Protein AF-A0A5N7MGT4-F1 (afdb_monomer)

pLDDT: mean 90.78, std 6.93, range [48.09, 97.31]

Structure (mmCIF, N/CA/C/O backbone):
data_AF-A0A5N7MGT4-F1
#
_entry.id   AF-A0A5N7MGT4-F1
#
loop_
_atom_site.group_PDB
_atom_site.id
_atom_site.type_symbol
_atom_site.label_atom_id
_atom_site.label_alt_id
_atom_site.label_comp_id
_atom_site.label_asym_id
_atom_site.label_entity_id
_atom_site.label_seq_id
_atom_site.pdbx_PDB_ins_code
_atom_site.Cartn_x
_atom_site.Cartn_y
_atom_site.Cartn_z
_atom_site.occupancy
_atom_site.B_iso_or_equiv
_atom_site.auth_seq_id
_atom_site.auth_comp_id
_atom_site.auth_asym_id
_atom_site.auth_atom_id
_atom_site.pdbx_PDB_model_num
ATOM 1 N N . MET A 1 1 ? 6.088 -19.601 -0.865 1.00 48.09 1 MET A N 1
ATOM 2 C CA . MET A 1 1 ? 6.055 -18.172 -1.233 1.00 48.09 1 MET A CA 1
ATOM 3 C C . MET A 1 1 ? 6.292 -17.406 0.055 1.00 48.09 1 MET A C 1
ATOM 5 O O . MET A 1 1 ? 5.637 -17.744 1.035 1.00 48.09 1 MET A O 1
ATOM 9 N N . GLN A 1 2 ? 7.288 -16.520 0.114 1.00 60.03 2 GLN A N 1
ATOM 10 C CA . GLN A 1 2 ? 7.409 -15.635 1.276 1.00 60.03 2 GLN A CA 1
ATOM 11 C C . GLN A 1 2 ? 6.184 -14.706 1.284 1.00 60.03 2 GLN A C 1
ATOM 13 O O . GLN A 1 2 ? 5.769 -14.292 0.199 1.00 60.03 2 GLN A O 1
ATOM 18 N N . PRO A 1 3 ? 5.557 -14.458 2.445 1.00 73.69 3 PRO A N 1
ATOM 19 C CA . PRO A 1 3 ? 4.477 -13.483 2.533 1.00 73.69 3 PRO A CA 1
ATOM 20 C C . PRO A 1 3 ? 4.993 -12.093 2.140 1.00 73.69 3 PRO A C 1
ATOM 22 O O . PRO A 1 3 ? 6.183 -11.819 2.301 1.00 73.69 3 PRO A O 1
ATOM 25 N N . GLY A 1 4 ? 4.103 -11.240 1.627 1.00 81.75 4 GLY A N 1
ATOM 26 C CA . GLY A 1 4 ? 4.442 -9.854 1.301 1.00 81.75 4 GLY A CA 1
ATOM 27 C C . GLY A 1 4 ? 5.047 -9.100 2.485 1.00 81.75 4 GLY A C 1
ATOM 28 O O . GLY A 1 4 ? 4.758 -9.405 3.645 1.00 81.75 4 GLY A O 1
ATOM 29 N N . ASP A 1 5 ? 5.894 -8.119 2.188 1.00 91.88 5 ASP A N 1
ATOM 30 C CA . ASP A 1 5 ? 6.598 -7.352 3.213 1.00 91.88 5 ASP A CA 1
ATOM 31 C C . ASP A 1 5 ? 5.666 -6.335 3.891 1.00 91.88 5 ASP A C 1
A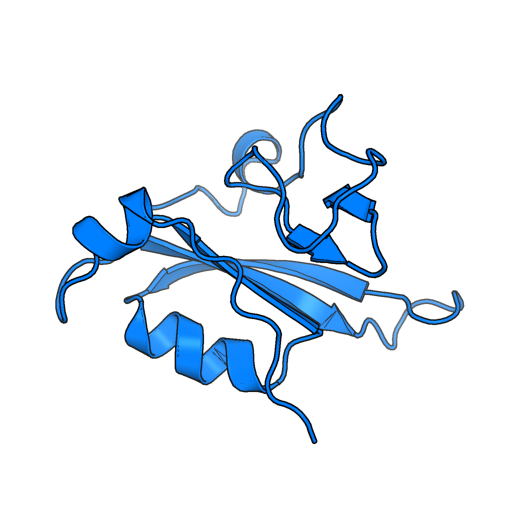TOM 33 O O . ASP A 1 5 ? 5.097 -5.464 3.228 1.00 91.88 5 ASP A O 1
ATOM 37 N N . ASN A 1 6 ? 5.486 -6.455 5.208 1.00 94.12 6 ASN A N 1
ATOM 38 C CA . ASN A 1 6 ? 4.634 -5.560 5.986 1.00 94.12 6 ASN A CA 1
ATOM 39 C C . ASN A 1 6 ? 5.427 -4.345 6.463 1.00 94.12 6 ASN A C 1
ATOM 41 O O . ASN A 1 6 ? 6.238 -4.441 7.379 1.00 94.12 6 ASN A O 1
ATOM 45 N N . GLN A 1 7 ? 5.114 -3.188 5.900 1.00 94.88 7 GLN A N 1
ATOM 46 C CA . GLN A 1 7 ? 5.819 -1.931 6.132 1.00 94.88 7 GLN A CA 1
ATOM 47 C C . GLN A 1 7 ? 4.985 -0.937 6.950 1.00 94.88 7 GLN A C 1
ATOM 49 O O . GLN A 1 7 ? 5.245 0.267 6.925 1.00 94.88 7 GLN A O 1
ATOM 54 N N . THR A 1 8 ? 3.953 -1.429 7.642 1.00 92.94 8 THR A N 1
ATOM 55 C CA . THR A 1 8 ? 3.130 -0.647 8.579 1.00 92.94 8 THR A CA 1
ATOM 56 C C . THR A 1 8 ? 4.012 -0.019 9.654 1.00 92.94 8 THR A C 1
ATOM 58 O O . THR A 1 8 ? 4.727 -0.729 10.354 1.00 92.94 8 THR A O 1
ATOM 61 N N . GLY A 1 9 ? 3.976 1.311 9.764 1.00 90.00 9 GLY A N 1
ATOM 62 C CA . GLY A 1 9 ? 4.771 2.046 10.747 1.00 90.00 9 GLY A CA 1
ATOM 63 C C . GLY A 1 9 ? 4.286 1.816 12.179 1.00 90.00 9 GLY A C 1
ATOM 64 O O . GLY A 1 9 ? 3.098 1.585 12.410 1.00 90.00 9 GLY A O 1
ATOM 65 N N . ASP A 1 10 ? 5.195 1.932 13.147 1.00 88.50 10 ASP A N 1
ATOM 66 C CA . ASP A 1 10 ? 4.907 1.667 14.563 1.00 88.50 10 ASP A CA 1
ATOM 67 C C . ASP A 1 10 ? 3.764 2.522 15.123 1.00 88.50 10 ASP A C 1
ATOM 69 O O . ASP A 1 10 ? 2.990 2.051 15.954 1.00 88.50 10 ASP A O 1
ATOM 73 N N . ASP A 1 11 ? 3.624 3.766 14.665 1.00 87.06 11 ASP A N 1
ATOM 74 C CA . ASP A 1 11 ? 2.540 4.645 15.110 1.00 87.06 11 ASP A CA 1
ATOM 75 C C . ASP A 1 11 ? 1.171 4.147 14.632 1.00 87.06 11 ASP A C 1
ATOM 77 O O . ASP A 1 11 ? 0.243 4.053 15.432 1.00 87.06 11 ASP A O 1
ATOM 81 N N . ALA A 1 12 ? 1.071 3.679 13.384 1.00 86.38 12 ALA A N 1
ATOM 82 C CA . ALA A 1 12 ? -0.142 3.033 12.892 1.00 86.38 12 ALA A CA 1
ATOM 83 C C . ALA A 1 12 ? -0.431 1.725 13.654 1.00 86.38 12 ALA A C 1
ATOM 85 O O . ALA A 1 12 ? -1.585 1.423 13.953 1.00 86.38 12 ALA A O 1
ATOM 86 N N . LEU A 1 13 ? 0.599 0.964 14.044 1.00 89.06 13 LEU A N 1
ATOM 87 C CA . LEU A 1 13 ? 0.416 -0.248 14.853 1.00 89.06 13 LEU A CA 1
ATOM 88 C C . LEU A 1 13 ? -0.139 0.042 16.253 1.00 89.06 13 LEU A C 1
ATOM 90 O O . LEU A 1 13 ? -0.898 -0.775 16.771 1.00 89.06 13 LEU A O 1
ATOM 94 N N . LYS A 1 14 ? 0.188 1.190 16.860 1.00 90.56 14 LYS A N 1
ATOM 95 C CA . LYS A 1 14 ? -0.383 1.598 18.160 1.00 90.56 14 LYS A CA 1
ATOM 96 C C . LYS A 1 14 ? -1.885 1.868 18.072 1.00 90.56 14 LYS A C 1
ATOM 98 O O . LYS A 1 14 ? -2.597 1.675 19.053 1.00 90.56 14 LYS A O 1
ATOM 103 N N . GLU A 1 15 ? -2.361 2.295 16.907 1.00 83.00 15 GLU A N 1
ATOM 104 C CA . GLU A 1 15 ? -3.776 2.580 16.639 1.00 83.00 15 GLU A CA 1
ATOM 105 C C . GLU A 1 15 ? -4.551 1.350 16.137 1.00 83.00 15 GLU A C 1
ATOM 107 O O . GLU A 1 15 ? -5.788 1.345 16.089 1.00 83.00 15 GLU A O 1
ATOM 112 N N . ALA A 1 16 ? -3.836 0.281 15.777 1.00 87.12 16 ALA A N 1
ATOM 113 C CA . ALA A 1 16 ? -4.424 -0.941 15.261 1.00 87.12 16 ALA A CA 1
ATOM 114 C C . ALA A 1 16 ? -5.200 -1.686 16.361 1.00 87.12 16 ALA A C 1
ATOM 116 O O . ALA A 1 16 ? -4.635 -2.349 17.229 1.00 87.12 16 ALA A O 1
ATOM 117 N N . SER A 1 17 ? -6.528 -1.636 16.276 1.00 89.31 17 SER A N 1
ATOM 118 C CA . SER A 1 17 ? -7.431 -2.505 17.032 1.00 89.31 17 SER A CA 1
ATOM 119 C C . SER A 1 17 ? -8.206 -3.426 16.087 1.00 89.31 17 SER A C 1
ATOM 121 O O . SER A 1 17 ? -8.181 -3.251 14.867 1.00 89.31 17 SER A O 1
ATOM 123 N N . SER A 1 18 ? -8.927 -4.410 16.632 1.00 86.25 18 SER A N 1
ATOM 124 C CA . SER A 1 18 ? -9.789 -5.292 15.829 1.00 86.25 18 SER A CA 1
ATOM 125 C C . SER A 1 18 ? -10.936 -4.553 15.132 1.00 86.25 18 SER A C 1
ATOM 127 O O . SER A 1 18 ? -11.525 -5.102 14.204 1.00 86.25 18 SER A O 1
ATOM 129 N N . THR A 1 19 ? -11.245 -3.325 15.557 1.00 90.75 19 THR A N 1
ATOM 130 C CA . THR A 1 19 ? -12.331 -2.504 15.011 1.00 90.75 19 THR A CA 1
ATOM 131 C C . THR A 1 19 ? -11.846 -1.228 14.328 1.00 90.75 19 THR A C 1
ATOM 133 O O . THR A 1 19 ? -12.641 -0.594 13.639 1.00 90.75 19 THR A O 1
ATOM 136 N N . THR A 1 20 ? -10.577 -0.834 14.491 1.00 94.69 20 THR A N 1
ATOM 137 C CA . THR A 1 20 ? -10.034 0.357 13.819 1.00 94.69 20 THR A CA 1
ATOM 138 C C . THR A 1 20 ? -9.983 0.095 12.320 1.00 94.69 20 THR A C 1
ATOM 140 O O . THR A 1 20 ? -9.308 -0.832 11.864 1.00 94.69 20 THR A O 1
ATOM 143 N N . ARG A 1 21 ? -10.702 0.915 11.554 1.00 96.12 21 ARG A N 1
ATOM 144 C CA . ARG A 1 21 ? -10.685 0.889 10.091 1.00 96.12 21 ARG A CA 1
ATOM 145 C C . ARG A 1 21 ? -9.754 1.983 9.594 1.00 96.12 21 ARG A C 1
ATOM 147 O O . ARG A 1 21 ? -9.692 3.069 10.158 1.00 96.12 21 ARG A O 1
ATOM 154 N N . GLY A 1 22 ? -9.011 1.656 8.556 1.00 96.06 22 GLY A N 1
ATOM 155 C CA . GLY A 1 22 ? -8.047 2.530 7.916 1.00 96.06 22 GLY A CA 1
ATOM 156 C C . GLY A 1 22 ? -7.903 2.123 6.461 1.00 96.06 22 GLY A C 1
ATOM 157 O O . GLY A 1 22 ? -8.825 1.544 5.883 1.00 96.06 22 GLY A O 1
ATOM 158 N N . THR A 1 23 ? -6.741 2.382 5.882 1.00 96.75 23 THR A N 1
ATOM 159 C CA . THR A 1 23 ? -6.485 2.100 4.469 1.00 96.75 23 THR A CA 1
ATOM 160 C C . THR A 1 23 ? -5.322 1.141 4.319 1.00 96.75 23 THR A C 1
ATOM 162 O O . THR A 1 23 ? -4.277 1.316 4.941 1.00 96.75 23 THR A O 1
ATOM 165 N N . GLY A 1 24 ? -5.499 0.121 3.484 1.00 96.50 24 GLY A N 1
ATOM 166 C CA . GLY A 1 24 ? -4.407 -0.733 3.036 1.00 96.50 24 GLY A CA 1
ATOM 167 C C . GLY A 1 24 ? -3.805 -0.211 1.742 1.00 96.50 24 GLY A C 1
ATOM 168 O O . GLY A 1 24 ? -4.525 0.098 0.796 1.00 96.50 24 GLY A O 1
ATOM 169 N N . ILE A 1 25 ? -2.484 -0.163 1.693 1.00 96.25 25 ILE A N 1
ATOM 170 C CA . ILE A 1 25 ? -1.701 0.229 0.530 1.00 96.25 25 ILE A CA 1
ATOM 171 C C . ILE A 1 25 ? -0.869 -0.980 0.136 1.00 96.25 25 ILE A C 1
ATOM 173 O O . ILE A 1 25 ? -0.131 -1.517 0.959 1.00 96.25 25 ILE A O 1
ATOM 177 N N . PHE A 1 26 ? -1.000 -1.422 -1.107 1.00 96.00 26 PHE A N 1
ATOM 178 C CA . PHE A 1 26 ? -0.425 -2.675 -1.583 1.00 96.00 26 PHE A CA 1
ATOM 179 C C . PHE A 1 26 ? 0.378 -2.441 -2.854 1.00 96.00 26 PHE A C 1
ATOM 181 O O . PHE A 1 26 ? -0.088 -1.762 -3.763 1.00 96.00 26 PHE A O 1
ATOM 188 N N . SER A 1 27 ? 1.551 -3.057 -2.946 1.00 95.75 27 SER A N 1
ATOM 189 C CA . SER A 1 27 ? 2.276 -3.225 -4.200 1.00 95.75 27 SER A CA 1
ATOM 190 C C . SER A 1 27 ? 2.029 -4.641 -4.704 1.00 95.75 27 SER A C 1
ATOM 192 O O . SER A 1 27 ? 2.423 -5.611 -4.053 1.00 95.75 27 SER A O 1
ATOM 194 N N . VAL A 1 28 ? 1.343 -4.774 -5.837 1.00 95.38 28 VAL A N 1
ATOM 195 C CA . VAL A 1 28 ? 1.034 -6.073 -6.453 1.00 95.38 28 VAL A CA 1
ATOM 196 C C . VAL A 1 28 ? 1.771 -6.211 -7.781 1.00 95.38 28 VAL A C 1
ATOM 198 O O . VAL A 1 28 ? 1.915 -5.207 -8.480 1.00 95.38 28 VAL A O 1
ATOM 201 N N . PRO A 1 29 ? 2.209 -7.422 -8.170 1.00 94.44 29 PRO A N 1
ATOM 202 C CA . PRO A 1 29 ? 2.773 -7.642 -9.496 1.00 94.44 29 PRO A CA 1
ATOM 203 C C . PRO A 1 29 ? 1.807 -7.179 -10.591 1.00 94.44 29 PRO A C 1
ATOM 205 O O . PRO A 1 29 ? 0.601 -7.431 -10.506 1.00 94.44 29 PRO A O 1
ATOM 208 N N . ASP A 1 30 ? 2.336 -6.520 -11.618 1.00 95.19 30 ASP A N 1
ATOM 209 C CA . ASP A 1 30 ? 1.557 -6.076 -12.768 1.00 95.19 30 ASP A CA 1
ATOM 210 C C . ASP A 1 30 ? 1.884 -6.926 -14.004 1.00 95.19 30 ASP A C 1
ATOM 212 O O . ASP A 1 30 ? 2.872 -6.665 -14.689 1.00 95.19 30 ASP A O 1
ATOM 216 N N . PRO A 1 31 ? 1.055 -7.938 -14.324 1.00 93.81 31 PRO A N 1
ATOM 217 C CA . PRO A 1 31 ? 1.284 -8.792 -15.484 1.00 93.81 31 PRO A CA 1
ATOM 218 C C . PRO A 1 31 ? 0.956 -8.101 -16.815 1.00 93.81 31 PRO A C 1
ATOM 220 O O . PRO A 1 31 ? 1.136 -8.710 -17.867 1.00 93.81 31 PRO A O 1
ATOM 223 N N . THR A 1 32 ? 0.406 -6.881 -16.790 1.00 95.75 32 THR A N 1
ATOM 224 C CA . THR A 1 32 ? 0.030 -6.146 -18.006 1.00 95.75 32 THR A CA 1
ATOM 225 C C . THR A 1 32 ? 1.171 -5.297 -18.558 1.00 95.75 32 THR A C 1
ATOM 227 O O . THR A 1 32 ? 1.155 -4.953 -19.741 1.00 95.75 32 THR A O 1
ATOM 230 N N . SER A 1 33 ? 2.176 -4.998 -17.732 1.00 94.25 33 SER A N 1
ATOM 231 C CA . SER A 1 33 ? 3.381 -4.292 -18.156 1.00 94.25 33 SER A CA 1
ATOM 232 C C . SER A 1 33 ? 4.396 -5.245 -18.797 1.00 94.25 33 SER A C 1
ATOM 234 O O . SER A 1 33 ? 4.467 -6.430 -18.471 1.00 94.25 33 SER A O 1
ATOM 236 N N . GLN A 1 34 ? 5.195 -4.710 -19.721 1.00 92.69 34 GLN A N 1
ATOM 237 C CA . GLN A 1 34 ? 6.329 -5.413 -20.330 1.00 92.69 34 GLN A CA 1
ATOM 238 C C . GLN A 1 34 ? 7.622 -5.262 -19.515 1.00 92.69 34 GLN A C 1
ATOM 240 O O . GLN A 1 34 ? 8.611 -5.936 -19.808 1.00 92.69 34 GLN A O 1
ATOM 245 N N . ASP A 1 35 ? 7.619 -4.397 -18.498 1.00 91.38 35 ASP A N 1
ATOM 246 C CA . ASP A 1 35 ? 8.789 -4.142 -17.671 1.00 91.38 35 ASP A CA 1
ATOM 247 C C . ASP A 1 35 ? 9.051 -5.307 -16.711 1.00 91.38 35 ASP A C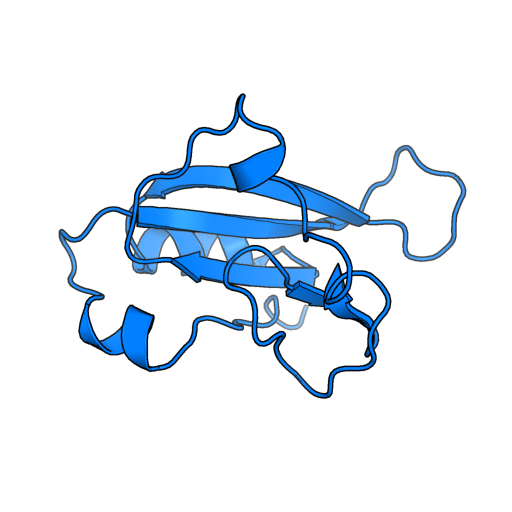 1
ATOM 249 O O . ASP A 1 35 ? 8.150 -5.873 -16.082 1.00 91.38 35 ASP A O 1
ATOM 253 N N . TYR A 1 36 ? 10.324 -5.666 -16.565 1.00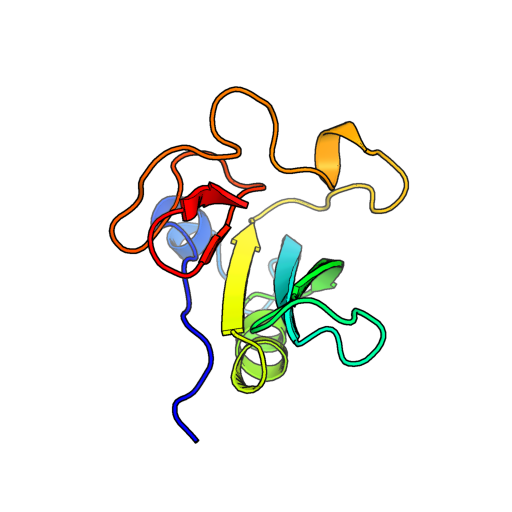 84.69 36 TYR A N 1
ATOM 254 C CA . TYR A 1 36 ? 10.729 -6.687 -15.610 1.00 84.69 36 TYR A CA 1
ATOM 255 C C . TYR A 1 36 ? 10.431 -6.228 -14.175 1.00 84.69 36 TYR A C 1
ATOM 257 O O . TYR A 1 36 ? 10.784 -5.118 -13.788 1.00 84.69 36 TYR A O 1
ATOM 265 N N . MET A 1 37 ? 9.804 -7.104 -13.379 1.00 84.56 37 MET A N 1
ATOM 266 C CA . MET A 1 37 ? 9.351 -6.809 -12.008 1.00 84.56 37 MET A CA 1
ATOM 267 C C . MET A 1 37 ? 8.375 -5.626 -11.906 1.00 84.56 37 MET A C 1
ATOM 269 O O . MET A 1 37 ? 8.308 -4.971 -10.864 1.00 84.56 37 MET A O 1
ATOM 273 N N . ALA A 1 38 ? 7.593 -5.377 -12.960 1.00 91.62 38 ALA A N 1
ATOM 274 C CA . ALA A 1 38 ? 6.526 -4.395 -12.907 1.00 91.62 38 ALA A CA 1
ATOM 275 C C . ALA A 1 38 ? 5.552 -4.682 -11.760 1.00 91.62 38 ALA A C 1
ATOM 277 O O . ALA A 1 38 ? 5.158 -5.823 -11.490 1.00 91.62 38 ALA A O 1
ATOM 278 N N . HIS A 1 39 ? 5.146 -3.612 -11.097 1.00 93.69 39 HIS A N 1
ATOM 279 C CA . HIS A 1 39 ? 4.173 -3.649 -10.028 1.00 93.69 39 HIS A CA 1
ATOM 280 C C . HIS A 1 39 ? 3.270 -2.429 -10.126 1.00 93.69 39 HIS A C 1
ATOM 282 O O . HIS A 1 39 ? 3.644 -1.394 -10.676 1.00 93.69 39 HIS A O 1
ATOM 288 N N . LYS A 1 40 ? 2.085 -2.542 -9.541 1.00 93.00 40 LYS A N 1
ATOM 289 C CA . LYS A 1 40 ? 1.150 -1.432 -9.406 1.00 93.00 40 LYS A CA 1
ATOM 290 C C . LYS A 1 40 ? 0.760 -1.250 -7.955 1.00 93.00 40 LYS A C 1
ATOM 292 O O . LYS A 1 40 ? 0.670 -2.216 -7.190 1.00 93.00 40 LYS A O 1
ATOM 297 N N . LYS A 1 41 ? 0.517 0.002 -7.594 1.00 92.56 41 LYS A N 1
ATOM 298 C CA . LYS A 1 41 ? -0.002 0.366 -6.285 1.00 92.56 41 LYS A CA 1
ATOM 299 C C . LYS A 1 41 ? -1.520 0.210 -6.283 1.00 92.56 41 LYS A C 1
ATOM 301 O O . LYS A 1 41 ? -2.195 0.626 -7.220 1.00 92.56 41 LYS A O 1
ATOM 306 N N . VAL A 1 42 ? -2.050 -0.408 -5.238 1.00 94.50 42 VAL A N 1
ATOM 307 C CA . VAL A 1 42 ? -3.485 -0.577 -5.008 1.00 94.50 42 VAL A CA 1
ATOM 308 C C . VAL A 1 42 ? -3.801 -0.026 -3.629 1.00 94.50 42 VAL A C 1
ATOM 310 O O . VAL A 1 42 ? -3.189 -0.433 -2.642 1.00 94.50 42 VAL A O 1
ATOM 313 N N . VAL A 1 43 ? -4.755 0.897 -3.566 1.00 95.12 43 VAL A N 1
ATOM 314 C CA . VAL A 1 43 ? -5.237 1.502 -2.324 1.00 95.12 43 VAL A CA 1
ATOM 315 C C . VAL A 1 43 ? -6.622 0.943 -2.033 1.00 95.12 43 VAL A C 1
ATOM 317 O O . VAL A 1 43 ? -7.497 0.945 -2.895 1.00 95.12 43 VAL A O 1
ATOM 320 N N . VAL A 1 44 ? -6.807 0.400 -0.834 1.00 95.94 44 VAL A N 1
ATOM 321 C CA . VAL A 1 44 ? -8.068 -0.200 -0.397 1.00 95.94 44 VAL A CA 1
ATOM 322 C C . VAL A 1 44 ? -8.501 0.491 0.891 1.00 95.94 44 VAL A C 1
ATOM 324 O O . VAL A 1 44 ? -7.957 0.167 1.955 1.00 95.94 44 VAL A O 1
ATOM 327 N N . PRO A 1 45 ? -9.444 1.442 0.814 1.00 96.56 45 PRO A N 1
ATOM 328 C CA . PRO A 1 45 ? -9.955 2.117 1.993 1.00 96.56 45 PRO A CA 1
ATOM 329 C C . PRO A 1 45 ? -10.843 1.189 2.819 1.00 96.56 45 PRO A C 1
ATOM 331 O O . PRO A 1 45 ? -11.266 0.122 2.368 1.00 96.56 45 PRO A O 1
ATOM 334 N N . ASP A 1 46 ? -11.149 1.648 4.029 1.00 96.88 46 ASP A N 1
ATOM 335 C CA . ASP A 1 46 ? -12.138 1.047 4.915 1.00 96.88 46 ASP A CA 1
ATOM 336 C C . ASP A 1 46 ? -11.856 -0.438 5.220 1.00 96.88 46 ASP A C 1
ATOM 338 O O . ASP A 1 46 ? -12.704 -1.312 5.063 1.00 96.88 46 ASP A O 1
ATOM 342 N N . ILE A 1 47 ? -10.632 -0.751 5.656 1.00 97.06 47 ILE A N 1
ATOM 343 C CA . ILE A 1 47 ? -10.256 -2.092 6.129 1.00 97.06 47 ILE A CA 1
ATOM 344 C C . ILE A 1 47 ? -9.520 -2.034 7.466 1.00 97.06 47 ILE A C 1
ATOM 346 O O . ILE A 1 47 ? -8.807 -1.080 7.780 1.00 97.06 47 ILE A O 1
ATOM 350 N N . THR A 1 48 ? -9.656 -3.091 8.255 1.00 97.31 48 THR A N 1
ATOM 351 C CA . THR A 1 48 ? -8.871 -3.297 9.475 1.00 97.31 48 THR A CA 1
ATOM 352 C C . THR A 1 48 ? -7.434 -3.705 9.155 1.00 97.31 48 THR A C 1
ATOM 354 O O . THR A 1 48 ? -7.133 -4.239 8.082 1.00 97.31 48 THR A O 1
ATOM 357 N N . TYR A 1 49 ? -6.536 -3.542 10.128 1.00 96.50 49 TYR A N 1
ATOM 358 C CA . TYR A 1 49 ? -5.152 -4.004 10.001 1.00 96.50 49 TYR A CA 1
ATOM 359 C C . TYR A 1 49 ? -5.054 -5.520 9.733 1.00 96.50 49 TYR A C 1
ATOM 361 O O . TYR A 1 49 ? -4.260 -5.963 8.906 1.00 96.50 49 TYR A O 1
ATOM 369 N N . GLN A 1 50 ? -5.912 -6.332 10.361 1.00 96.00 50 GLN A N 1
ATOM 370 C CA . GLN A 1 50 ? -5.936 -7.785 10.141 1.00 96.00 50 GLN A CA 1
ATOM 371 C C . GLN A 1 50 ? -6.387 -8.155 8.723 1.00 96.00 50 GLN A C 1
ATOM 373 O O . GLN A 1 50 ? -5.845 -9.080 8.116 1.00 96.00 50 GLN A O 1
ATOM 378 N N . GLU A 1 51 ? -7.358 -7.429 8.167 1.00 96.88 51 GLU A N 1
ATOM 379 C CA . GLU A 1 51 ? -7.738 -7.580 6.761 1.00 96.88 51 GLU A CA 1
ATOM 380 C C . GLU A 1 51 ? -6.600 -7.153 5.830 1.00 96.88 51 GLU A C 1
ATOM 382 O O . GLU A 1 51 ? -6.352 -7.838 4.838 1.00 96.88 51 GLU A O 1
ATOM 387 N N . CYS A 1 52 ? -5.874 -6.083 6.171 1.00 96.62 52 CYS A N 1
ATOM 388 C CA . CYS A 1 52 ? -4.696 -5.646 5.427 1.00 96.62 52 CYS A CA 1
ATOM 389 C C . CYS A 1 52 ? -3.602 -6.723 5.409 1.00 96.62 52 CYS A C 1
ATOM 391 O O . CYS A 1 52 ? -3.164 -7.092 4.325 1.00 96.62 52 CYS A O 1
ATOM 393 N N . ILE A 1 53 ? -3.247 -7.320 6.556 1.00 95.81 53 ILE A N 1
ATOM 394 C CA . ILE A 1 53 ? -2.285 -8.438 6.622 1.00 95.81 53 ILE A CA 1
ATOM 395 C C . ILE A 1 53 ? -2.725 -9.600 5.725 1.00 95.81 53 ILE A C 1
ATOM 397 O O . ILE A 1 53 ? -1.940 -10.112 4.928 1.00 95.81 53 ILE A O 1
ATOM 401 N N . ARG A 1 54 ? -3.993 -10.022 5.831 1.00 95.19 54 ARG A N 1
ATOM 402 C CA . ARG A 1 54 ? -4.517 -11.159 5.055 1.00 95.19 54 ARG A CA 1
ATOM 403 C C . ARG A 1 54 ? -4.438 -10.917 3.549 1.00 95.19 54 ARG A C 1
ATOM 405 O O . ARG A 1 54 ? -4.085 -11.832 2.812 1.00 95.19 54 ARG A O 1
ATOM 412 N N . ARG A 1 55 ? -4.762 -9.704 3.094 1.00 95.38 55 ARG A N 1
ATOM 413 C CA . ARG A 1 55 ? -4.680 -9.315 1.674 1.00 95.38 55 ARG A CA 1
ATOM 414 C C . ARG A 1 55 ? -3.226 -9.134 1.222 1.00 95.38 55 ARG A C 1
ATOM 416 O O . ARG A 1 55 ? -2.862 -9.555 0.128 1.00 95.38 55 ARG A O 1
ATOM 423 N N . GLY A 1 56 ? -2.393 -8.566 2.090 1.00 95.81 56 GLY A N 1
ATOM 424 C CA . GLY A 1 56 ? -0.979 -8.279 1.859 1.00 95.81 56 GLY A CA 1
ATOM 425 C C . GLY A 1 56 ? -0.095 -9.517 1.726 1.00 95.81 56 GLY A C 1
ATOM 426 O O . GLY A 1 56 ? 0.948 -9.453 1.083 1.00 95.81 56 GLY A O 1
ATOM 427 N N . ALA A 1 57 ? -0.539 -10.668 2.238 1.00 94.19 57 ALA A N 1
ATOM 428 C CA . ALA A 1 57 ? 0.205 -11.927 2.187 1.00 94.19 57 ALA A CA 1
ATOM 429 C C . ALA A 1 57 ? 0.631 -12.364 0.769 1.00 94.19 57 ALA A C 1
ATOM 431 O O . ALA A 1 57 ? 1.624 -13.075 0.639 1.00 94.19 57 ALA A O 1
ATOM 432 N N . PHE A 1 58 ? -0.085 -11.932 -0.276 1.00 89.75 58 PHE A N 1
ATOM 433 C CA . PHE A 1 58 ? 0.218 -12.240 -1.684 1.00 89.75 58 PHE A CA 1
ATOM 434 C C . PHE A 1 58 ? 0.749 -11.038 -2.480 1.00 89.75 58 PHE A C 1
ATOM 436 O O . PHE A 1 58 ? 0.874 -11.105 -3.702 1.00 89.75 58 PHE A O 1
ATOM 443 N N . CYS A 1 59 ? 1.021 -9.927 -1.801 1.00 94.94 59 CYS A N 1
ATOM 444 C CA . CYS A 1 59 ? 1.575 -8.719 -2.398 1.00 94.94 59 CYS A CA 1
ATOM 445 C C . CYS A 1 59 ? 3.111 -8.757 -2.349 1.00 94.94 59 CYS A C 1
ATOM 447 O O . CYS A 1 59 ? 3.696 -9.574 -1.643 1.00 94.94 59 CYS A O 1
ATOM 449 N N . ILE A 1 60 ? 3.772 -7.860 -3.082 1.00 94.44 60 ILE A N 1
ATOM 450 C CA . ILE A 1 60 ? 5.222 -7.637 -2.970 1.00 94.44 60 ILE A CA 1
ATOM 451 C C . ILE A 1 60 ? 5.526 -6.973 -1.621 1.00 94.44 60 ILE A C 1
ATOM 453 O O . ILE A 1 60 ? 6.337 -7.462 -0.841 1.00 94.44 60 ILE A O 1
ATOM 457 N N . ALA A 1 61 ? 4.818 -5.882 -1.341 1.00 95.25 61 ALA A N 1
ATOM 458 C CA . ALA A 1 61 ? 4.874 -5.141 -0.090 1.00 95.25 61 ALA A CA 1
ATOM 459 C C . ALA A 1 61 ? 3.493 -4.562 0.213 1.00 95.25 61 ALA A C 1
ATOM 461 O O . ALA A 1 61 ? 2.678 -4.363 -0.696 1.00 95.25 61 ALA A O 1
ATOM 462 N N . TYR A 1 62 ? 3.224 -4.283 1.480 1.00 96.56 62 TYR A N 1
ATOM 463 C CA . TYR A 1 62 ? 1.997 -3.631 1.902 1.00 96.56 62 TYR A CA 1
ATOM 464 C C . TYR A 1 62 ? 2.193 -2.819 3.180 1.00 96.56 62 TYR A C 1
ATOM 466 O O . TYR A 1 62 ? 3.106 -3.058 3.963 1.00 96.56 62 TYR A O 1
ATOM 474 N N . LYS A 1 63 ? 1.307 -1.855 3.402 1.00 95.44 63 LYS A N 1
ATOM 475 C CA . LYS A 1 63 ? 1.291 -0.983 4.576 1.00 95.44 63 LYS A CA 1
ATOM 476 C C . LYS A 1 63 ? -0.158 -0.680 4.931 1.00 95.44 63 LYS A C 1
ATOM 478 O O . LYS A 1 63 ? -0.984 -0.490 4.041 1.00 95.44 63 LYS A O 1
ATOM 483 N N . TRP A 1 64 ? -0.469 -0.630 6.218 1.00 96.56 64 TRP A N 1
ATOM 484 C CA . TRP A 1 64 ? -1.743 -0.114 6.703 1.00 96.56 64 TRP A CA 1
ATOM 485 C C . TRP A 1 64 ? -1.545 1.268 7.317 1.00 96.56 64 TRP A C 1
ATOM 487 O O . TRP A 1 64 ? -0.545 1.518 7.986 1.00 96.56 64 TRP A O 1
ATOM 497 N N . VAL A 1 65 ? -2.498 2.166 7.100 1.00 94.88 65 VAL A N 1
ATOM 498 C CA . VAL A 1 65 ? -2.50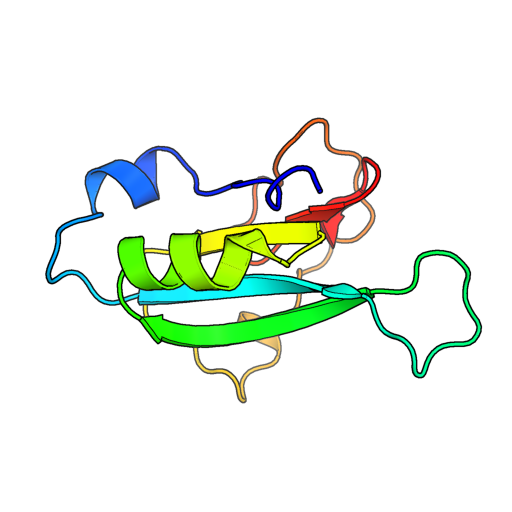8 3.498 7.711 1.00 94.88 65 VAL A CA 1
ATOM 499 C C . VAL A 1 65 ? -3.812 3.681 8.473 1.00 94.88 65 VAL A C 1
ATOM 501 O O . VAL A 1 65 ? -4.878 3.303 7.984 1.00 94.88 65 VAL A O 1
ATOM 504 N N . ALA A 1 66 ? -3.741 4.274 9.663 1.00 94.31 66 ALA A N 1
ATOM 505 C CA . ALA A 1 66 ? -4.871 4.429 10.581 1.00 94.31 66 ALA A CA 1
ATOM 506 C C . ALA A 1 66 ? -5.828 5.577 10.199 1.00 94.31 66 ALA A C 1
ATOM 508 O O . ALA A 1 66 ? -6.365 6.288 11.041 1.00 94.31 66 ALA A O 1
ATOM 509 N N . ARG A 1 67 ? -6.044 5.777 8.897 1.00 93.31 67 ARG A N 1
ATOM 510 C CA . ARG A 1 67 ? -6.996 6.742 8.342 1.00 93.31 67 ARG A CA 1
ATOM 511 C C . ARG A 1 67 ? -7.575 6.222 7.035 1.00 93.31 67 ARG A C 1
ATOM 513 O O . ARG A 1 67 ? -6.945 5.420 6.342 1.00 93.31 67 ARG A O 1
ATOM 520 N N . ILE A 1 68 ? -8.775 6.674 6.705 1.00 94.06 68 ILE A N 1
ATOM 521 C CA . ILE A 1 68 ? -9.420 6.374 5.426 1.00 94.06 68 ILE A CA 1
ATOM 522 C C . ILE A 1 68 ? -8.904 7.391 4.408 1.00 94.06 68 ILE A C 1
ATOM 524 O O . ILE A 1 68 ? -9.039 8.587 4.641 1.00 94.06 68 ILE A O 1
ATOM 528 N N . LEU A 1 69 ? -8.272 6.899 3.345 1.00 92.75 69 LEU A N 1
ATOM 529 C CA . LEU A 1 69 ? -7.812 7.691 2.209 1.00 92.75 69 LEU A CA 1
ATOM 530 C C . LEU A 1 69 ? -8.860 7.635 1.096 1.00 92.75 69 LEU A C 1
ATOM 532 O O . LEU A 1 69 ? -9.525 6.607 0.933 1.00 92.75 69 LEU A O 1
ATOM 536 N N . ASP A 1 70 ? -8.972 8.705 0.324 1.00 91.38 70 ASP A N 1
ATOM 537 C CA . ASP A 1 70 ? -9.785 8.768 -0.881 1.00 91.38 70 ASP A CA 1
ATOM 538 C C . ASP A 1 70 ? -9.052 8.061 -2.040 1.00 91.38 70 ASP A C 1
ATOM 540 O O . ASP A 1 70 ? -7.996 8.524 -2.478 1.00 91.38 70 ASP A O 1
ATOM 544 N N . PRO A 1 71 ? -9.563 6.921 -2.543 1.00 86.50 71 PRO A N 1
ATOM 545 C CA . PRO A 1 71 ? -8.945 6.214 -3.660 1.00 86.50 71 PRO A CA 1
ATOM 546 C C . PRO A 1 71 ? -9.044 6.979 -4.989 1.00 86.50 71 PRO A C 1
ATOM 548 O O . PRO A 1 71 ? -8.329 6.629 -5.929 1.00 86.50 71 PRO A O 1
ATOM 551 N N . ASP A 1 72 ? -9.917 7.984 -5.080 1.00 88.25 72 ASP A N 1
ATOM 552 C CA . ASP A 1 72 ? -10.092 8.813 -6.270 1.00 88.25 72 ASP A CA 1
ATOM 553 C C . ASP A 1 72 ? -9.218 10.082 -6.229 1.00 88.25 72 ASP A C 1
ATOM 555 O O . ASP A 1 72 ? -9.091 10.764 -7.249 1.00 88.25 72 ASP A O 1
ATOM 559 N N . ASP A 1 73 ? -8.570 10.386 -5.093 1.00 89.44 73 ASP A N 1
ATOM 560 C CA . ASP A 1 73 ? -7.636 11.509 -4.955 1.00 89.44 73 ASP A CA 1
ATOM 561 C C . ASP A 1 73 ? -6.178 11.065 -5.222 1.00 89.44 73 ASP A C 1
ATOM 563 O O . ASP A 1 73 ? -5.587 10.305 -4.441 1.00 89.44 73 ASP A O 1
ATOM 567 N N . PRO A 1 74 ? -5.523 11.555 -6.295 1.00 86.12 74 PRO A N 1
ATOM 568 C CA . PRO A 1 74 ? -4.107 11.296 -6.559 1.00 86.12 74 PRO A CA 1
ATOM 569 C C . PRO A 1 74 ? -3.183 11.715 -5.410 1.00 86.12 74 PRO A C 1
ATOM 571 O O . PRO A 1 74 ? -2.171 11.060 -5.163 1.00 86.12 74 PRO A O 1
ATOM 574 N N . ALA A 1 75 ? -3.526 12.777 -4.675 1.00 86.12 75 ALA A N 1
ATOM 575 C CA . ALA A 1 75 ? -2.734 13.245 -3.541 1.00 86.12 75 ALA A CA 1
ATOM 576 C C . ALA A 1 75 ? -2.725 12.243 -2.376 1.00 86.12 75 ALA A C 1
ATOM 578 O O . ALA A 1 75 ? -1.796 12.255 -1.565 1.00 86.12 75 ALA A O 1
ATOM 579 N N . GLU A 1 76 ? -3.727 11.364 -2.313 1.00 87.00 76 GLU A N 1
ATOM 580 C CA . GLU A 1 76 ? -3.866 10.326 -1.294 1.00 87.00 76 GLU A CA 1
ATOM 581 C C . GLU A 1 76 ? -3.551 8.917 -1.816 1.00 87.00 76 GLU A C 1
ATOM 583 O O . GLU A 1 76 ? -3.392 7.982 -1.031 1.00 87.00 76 GLU A O 1
ATOM 588 N N . THR A 1 77 ? -3.377 8.749 -3.128 1.00 86.25 77 THR A N 1
ATOM 589 C CA . THR A 1 77 ? -3.087 7.448 -3.745 1.00 86.25 77 THR A CA 1
ATOM 590 C C . THR A 1 77 ? -1.712 7.338 -4.377 1.00 86.25 77 THR A C 1
ATOM 592 O O . THR A 1 77 ? -1.211 6.221 -4.511 1.00 86.25 77 THR A O 1
ATOM 595 N N . GLU A 1 78 ? -1.029 8.435 -4.686 1.00 89.25 78 GLU A N 1
ATOM 596 C CA . GLU A 1 78 ? 0.325 8.411 -5.239 1.00 89.25 78 GLU A CA 1
ATOM 597 C C . GLU A 1 78 ? 1.386 8.562 -4.144 1.00 89.25 78 GLU A C 1
ATOM 599 O O . GLU A 1 78 ? 1.180 9.207 -3.119 1.00 89.25 78 GLU A O 1
ATOM 604 N N . CYS A 1 79 ? 2.549 7.934 -4.331 1.00 89.06 79 CYS A N 1
ATOM 605 C CA . CYS A 1 79 ? 3.714 8.291 -3.527 1.00 89.06 79 CYS A CA 1
ATOM 606 C C . CYS A 1 79 ? 4.202 9.674 -3.993 1.00 89.06 79 CYS A C 1
ATOM 608 O O . CYS A 1 79 ? 4.588 9.815 -5.162 1.00 89.06 79 CYS A O 1
ATOM 610 N N . PRO A 1 80 ? 4.184 10.709 -3.131 1.00 89.19 80 PRO A N 1
ATOM 611 C CA . PRO A 1 80 ? 4.529 12.056 -3.560 1.00 89.19 80 PRO A CA 1
ATOM 612 C C . PRO A 1 80 ? 6.005 12.151 -3.956 1.00 89.19 80 PRO A C 1
ATOM 614 O O . PRO A 1 80 ? 6.837 11.331 -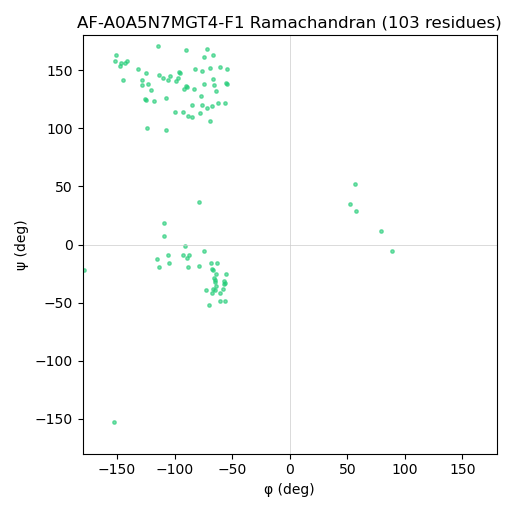3.573 1.00 89.19 80 PRO A O 1
ATOM 617 N N . LYS A 1 81 ? 6.368 13.204 -4.690 1.00 85.75 81 LYS A N 1
ATOM 618 C CA . LYS A 1 81 ? 7.769 13.628 -4.824 1.00 85.75 81 LYS A CA 1
ATOM 619 C C . LYS A 1 81 ? 8.082 14.627 -3.697 1.00 85.75 81 LYS A C 1
ATOM 621 O O . LYS A 1 81 ? 7.264 15.511 -3.460 1.00 85.75 81 LYS A O 1
ATOM 626 N N . PRO A 1 82 ? 9.232 14.536 -3.008 1.00 73.50 82 PRO A N 1
ATOM 627 C CA . PRO A 1 82 ? 10.382 13.714 -3.347 1.00 73.50 82 PRO A CA 1
ATOM 628 C C . PRO A 1 82 ? 10.467 12.287 -2.782 1.00 73.50 82 PRO A C 1
ATOM 630 O O . PRO A 1 82 ? 11.453 11.676 -3.164 1.00 73.50 82 PRO A O 1
ATOM 633 N N . PRO A 1 83 ? 9.585 11.678 -1.954 1.00 84.19 83 PRO A N 1
ATOM 634 C CA . PRO A 1 83 ? 9.902 10.308 -1.548 1.00 84.19 83 PRO A CA 1
ATOM 635 C C . PRO A 1 83 ? 9.899 9.321 -2.725 1.00 84.19 83 PRO A C 1
ATOM 637 O O . PRO A 1 83 ? 10.703 8.398 -2.712 1.00 84.19 83 PRO A O 1
ATOM 640 N N . ASN A 1 84 ? 9.094 9.531 -3.769 1.00 88.38 84 ASN A N 1
ATOM 641 C CA . ASN A 1 84 ? 9.091 8.653 -4.940 1.00 88.38 84 ASN A CA 1
ATOM 642 C C . ASN A 1 84 ? 10.453 8.647 -5.663 1.00 88.38 84 ASN A C 1
ATOM 644 O O . ASN A 1 84 ? 10.942 9.692 -6.102 1.00 88.38 84 ASN A O 1
ATOM 648 N N . GLY A 1 85 ? 11.055 7.464 -5.789 1.00 88.00 85 GLY A N 1
ATOM 649 C CA . GLY A 1 85 ? 12.380 7.260 -6.372 1.00 88.00 85 GLY A CA 1
ATOM 650 C C . GLY A 1 85 ? 13.542 7.349 -5.376 1.00 88.00 85 GLY A C 1
ATOM 651 O O . GLY A 1 85 ? 14.681 7.079 -5.757 1.00 88.00 85 GLY A O 1
ATOM 652 N N . MET A 1 86 ? 13.299 7.701 -4.107 1.00 92.44 86 MET A N 1
ATOM 653 C CA . MET A 1 86 ? 14.350 7.704 -3.083 1.00 92.44 86 MET A CA 1
ATOM 654 C C . MET A 1 86 ? 14.693 6.292 -2.617 1.00 92.44 86 MET A C 1
ATOM 656 O O . MET A 1 86 ? 13.836 5.413 -2.571 1.00 92.44 86 MET A O 1
ATOM 660 N N . LEU A 1 87 ? 15.952 6.095 -2.223 1.00 92.56 87 LEU A N 1
ATOM 661 C CA . LEU A 1 87 ? 16.420 4.831 -1.661 1.00 92.56 87 LEU A CA 1
ATOM 662 C C . LEU A 1 87 ? 15.776 4.553 -0.298 1.00 92.56 87 LEU A C 1
ATOM 664 O O . LEU A 1 87 ? 15.626 5.453 0.530 1.00 92.56 87 LEU A O 1
ATOM 668 N N . CYS A 1 88 ? 15.468 3.286 -0.046 1.00 92.62 88 CYS A N 1
ATOM 669 C CA . CYS A 1 88 ? 14.921 2.796 1.213 1.00 92.62 88 CYS A CA 1
ATOM 670 C C . CYS A 1 88 ? 15.500 1.417 1.552 1.00 92.62 88 CYS A C 1
ATOM 672 O O . CYS A 1 88 ? 15.949 0.684 0.674 1.00 92.62 88 CYS A O 1
ATOM 674 N N . ALA A 1 89 ? 15.503 1.060 2.838 1.00 86.31 89 ALA A N 1
ATOM 675 C CA . ALA A 1 89 ? 16.020 -0.231 3.308 1.00 86.31 89 ALA A CA 1
ATOM 676 C C . ALA A 1 89 ? 14.916 -1.233 3.697 1.00 86.31 89 ALA A C 1
ATOM 678 O O . ALA A 1 89 ? 15.194 -2.420 3.819 1.00 86.31 89 ALA A O 1
ATOM 679 N N . GLY A 1 90 ? 13.680 -0.766 3.896 1.00 83.25 90 GLY A N 1
ATOM 680 C CA . GLY A 1 90 ? 12.554 -1.613 4.309 1.00 83.25 90 GLY A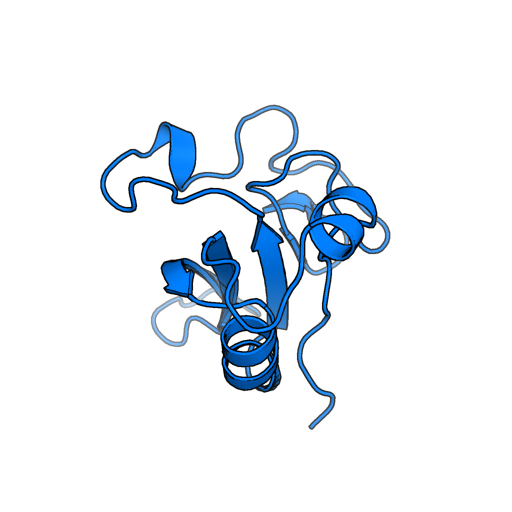 CA 1
ATOM 681 C C . GLY A 1 90 ? 11.226 -0.869 4.439 1.00 83.25 90 GLY A C 1
ATOM 682 O O . GLY A 1 90 ? 10.170 -1.465 4.307 1.00 83.25 90 GLY A O 1
ATOM 683 N N . SER A 1 91 ? 11.242 0.450 4.625 1.00 88.06 91 SER A N 1
ATOM 684 C CA . SER A 1 91 ? 10.034 1.273 4.560 1.00 88.06 91 SER A CA 1
ATOM 685 C C . SER A 1 91 ? 10.360 2.688 4.091 1.00 88.06 91 SER A C 1
ATOM 687 O O . SER A 1 91 ? 11.515 3.122 4.099 1.00 88.06 91 SER A O 1
ATOM 689 N N . CYS A 1 92 ? 9.324 3.399 3.659 1.00 89.94 92 CYS A N 1
ATOM 690 C CA . CYS A 1 92 ? 9.395 4.805 3.285 1.00 89.94 92 CYS A CA 1
ATOM 691 C C . CYS A 1 92 ? 8.785 5.675 4.379 1.00 89.94 92 CYS A C 1
ATOM 693 O O . CYS A 1 92 ? 7.781 5.289 4.983 1.00 89.94 92 CYS A O 1
ATOM 695 N N . ALA A 1 93 ? 9.363 6.863 4.580 1.00 85.94 93 ALA A N 1
ATOM 696 C CA . ALA A 1 93 ? 8.925 7.819 5.599 1.00 85.94 93 ALA A CA 1
ATOM 697 C C . ALA A 1 93 ? 7.505 8.357 5.361 1.00 85.94 93 ALA A C 1
ATOM 699 O O . ALA A 1 93 ? 6.847 8.786 6.300 1.00 85.94 93 ALA A O 1
ATOM 700 N N . ASN A 1 94 ? 7.038 8.358 4.110 1.00 89.25 94 ASN A N 1
ATOM 701 C CA . ASN A 1 94 ? 5.684 8.773 3.783 1.00 89.25 94 ASN A CA 1
ATOM 702 C C . ASN A 1 94 ? 4.727 7.574 3.842 1.00 89.25 94 ASN A C 1
ATOM 704 O O . ASN A 1 94 ? 5.018 6.499 3.310 1.00 89.25 94 ASN A O 1
ATOM 708 N N . ASP A 1 95 ? 3.572 7.790 4.463 1.00 87.06 95 ASP A N 1
ATOM 709 C CA . ASP A 1 95 ? 2.509 6.800 4.636 1.00 87.06 95 ASP A CA 1
ATOM 710 C C . ASP A 1 95 ? 2.001 6.222 3.321 1.00 87.06 95 ASP A C 1
ATOM 712 O O . ASP A 1 95 ? 1.645 5.051 3.267 1.00 87.06 95 ASP A O 1
ATOM 716 N N . LEU A 1 96 ? 2.027 7.011 2.248 1.00 89.88 96 LEU A N 1
ATOM 717 C CA . LEU A 1 96 ? 1.573 6.584 0.935 1.00 89.88 96 LEU A CA 1
ATOM 718 C C . LEU A 1 96 ? 2.608 5.727 0.207 1.00 89.88 96 LEU A C 1
ATOM 720 O O . LEU A 1 96 ? 2.251 5.032 -0.733 1.00 89.88 96 LEU A O 1
ATOM 724 N N . CYS A 1 97 ? 3.874 5.753 0.609 1.00 93.25 97 CYS A N 1
ATOM 725 C CA . CYS A 1 97 ? 4.936 5.086 -0.134 1.00 93.25 97 CYS A CA 1
ATOM 726 C C . CYS A 1 97 ? 5.259 3.699 0.442 1.00 93.25 97 CYS A C 1
ATOM 728 O O . CYS A 1 97 ? 5.292 3.506 1.667 1.00 93.25 97 CYS A O 1
ATOM 730 N N . LEU A 1 98 ? 5.570 2.760 -0.448 1.00 94.75 98 LEU A N 1
ATOM 731 C CA . LEU A 1 98 ? 6.106 1.435 -0.140 1.00 94.75 98 LEU A CA 1
ATOM 732 C C . LEU A 1 98 ? 7.561 1.351 -0.598 1.00 94.75 98 LEU A C 1
ATOM 734 O O . LEU A 1 98 ? 7.932 1.896 -1.629 1.00 94.75 98 LEU A O 1
ATOM 738 N N . CYS A 1 99 ? 8.393 0.654 0.163 1.00 94.56 99 CYS A N 1
ATOM 739 C CA . CYS A 1 99 ? 9.750 0.326 -0.232 1.00 94.56 99 CYS A CA 1
ATOM 740 C C . CYS A 1 99 ? 9.731 -0.951 -1.073 1.00 94.56 99 CYS A C 1
ATOM 742 O O . CYS A 1 99 ? 9.475 -2.034 -0.550 1.00 94.56 99 CYS A O 1
ATOM 744 N N . VAL A 1 100 ? 9.995 -0.845 -2.372 1.00 93.19 100 VAL A N 1
ATOM 745 C CA . VAL A 1 100 ? 10.033 -1.987 -3.292 1.00 93.19 100 VAL A CA 1
ATOM 746 C C . VAL A 1 100 ? 11.386 -1.994 -3.989 1.00 93.19 100 VAL A C 1
ATOM 748 O O . VAL A 1 100 ? 11.794 -1.002 -4.581 1.00 93.19 100 VAL A O 1
ATOM 751 N N . ASN A 1 101 ? 12.116 -3.109 -3.890 1.00 90.19 101 ASN A N 1
ATOM 752 C CA . ASN A 1 101 ? 13.463 -3.261 -4.463 1.00 90.19 101 ASN A CA 1
ATOM 753 C C . ASN A 1 101 ? 14.447 -2.142 -4.057 1.00 90.19 101 ASN A C 1
ATOM 755 O O . ASN A 1 101 ? 15.299 -1.733 -4.843 1.00 90.19 101 ASN A O 1
ATOM 759 N N . GLY A 1 102 ? 14.326 -1.644 -2.823 1.00 90.38 102 GLY A N 1
ATOM 760 C CA . GLY A 1 102 ? 15.196 -0.599 -2.282 1.00 90.38 102 GLY A CA 1
ATOM 761 C C . GLY A 1 102 ? 14.857 0.822 -2.737 1.00 90.38 102 GLY A C 1
ATOM 762 O O . GLY A 1 102 ? 15.658 1.726 -2.502 1.00 90.38 102 GLY A O 1
ATOM 763 N N . ILE A 1 103 ? 13.697 1.035 -3.371 1.00 92.12 103 ILE A N 1
ATOM 764 C CA . ILE A 1 103 ? 13.220 2.347 -3.819 1.00 92.12 103 ILE A CA 1
ATOM 765 C C . ILE A 1 103 ? 11.795 2.598 -3.306 1.00 92.12 103 ILE A C 1
ATOM 767 O O . ILE A 1 103 ? 10.969 1.688 -3.255 1.00 92.12 103 ILE A O 1
ATOM 771 N N . CYS A 1 104 ? 11.509 3.838 -2.920 1.00 93.38 104 CYS A N 1
ATOM 772 C CA . CYS A 1 104 ? 10.177 4.282 -2.534 1.00 93.38 104 CYS A CA 1
ATOM 773 C C . CYS A 1 104 ? 9.2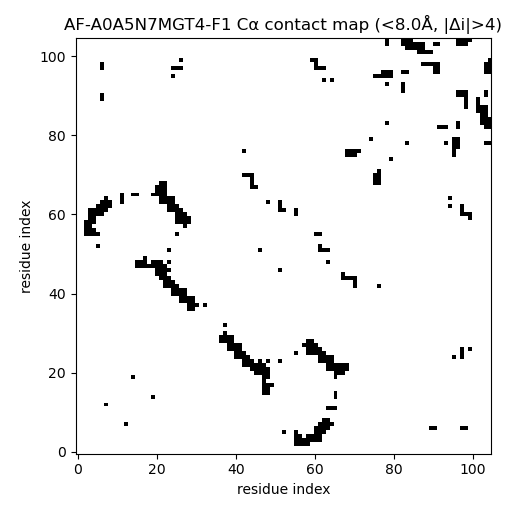73 4.508 -3.746 1.00 93.38 104 CYS A C 1
ATOM 775 O O . CYS A 1 104 ? 9.639 5.253 -4.656 1.00 93.38 104 CYS A O 1
ATOM 777 N N . VAL A 1 105 ? 8.090 3.893 -3.716 1.00 90.38 105 VAL A N 1
ATOM 778 C CA . VAL A 1 105 ? 7.071 3.896 -4.781 1.00 90.38 105 VAL A CA 1
ATOM 779 C C . VAL A 1 105 ? 5.662 4.083 -4.241 1.00 90.38 105 VAL A C 1
ATOM 781 O O . VAL A 1 105 ? 5.432 3.801 -3.043 1.00 90.38 105 VAL A O 1
#

Mean predicted aligned error: 3.86 Å

Sequence (105 aa):
MQPGDNQTGDDALKEASSTTRGTGIFSVPDPTSQDYMAHKKVVVPDITYQECIRRGAFCIAYKWVARILDPDDPAETECPKPPNGMLCAGSCANDLCLCVNGICV

Nearest PDB structures (foldseek):
  7ztb-assembly1_A  TM=4.116E-01  e=7.180E+00  Salmonella
  3k6n-assembly1_A  TM=1.777E-01  e=5.661E+00  Mus musculus
  3spg-assembly1_A  TM=1.771E-01  e=7.620E+00  Gallus gallus

Radius of gyration: 12.93 Å; Cα contacts (8 Å, |Δi|>4): 229; chains: 1; bounding box: 29×32×38 Å

Solvent-accessible surface area (backbone atoms only — not comparable to full-atom values): 5824 Å² total; per-residue (Å²): 130,82,62,24,44,80,43,49,46,72,70,34,57,75,61,57,43,96,78,40,55,7,20,28,39,34,34,33,78,32,88,86,53,90,54,87,87,33,60,42,81,46,69,42,54,76,34,30,54,71,57,34,53,66,62,24,40,81,22,64,24,23,31,44,41,77,45,7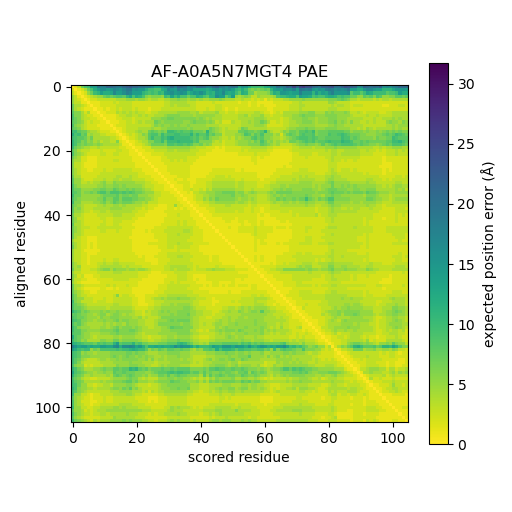1,50,53,78,87,38,62,88,57,60,41,39,54,83,73,58,43,73,34,80,30,91,64,47,40,95,47,91,60,28,42,34,53,98,45,25,18,65

Secondary structure (DSSP, 8-state):
-PPPEE---HHHHHH--SS-EEEEEEEEE-TT--STT-EEEEEEEEEEHHHHHHHHTTSSEEEEESS---TT-HHHHSPPTTTTT-B-SS--SSTT--EETTEE-

Organism: NCBI:txid2108360

Foldseek 3Di:
DAFAAEQADPVQVVVADPPQWFKKWFWAQDPPDPDDRDT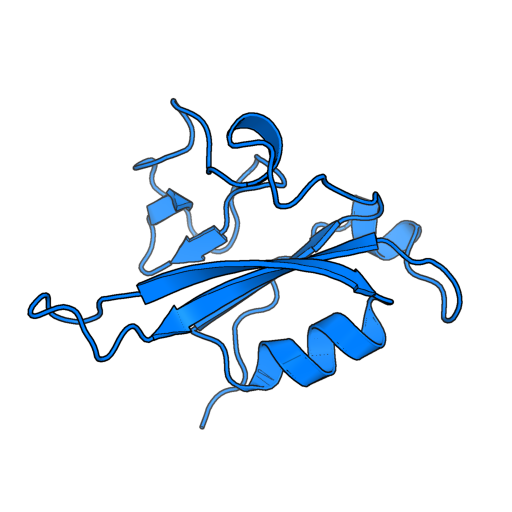DIDIGGGDGPVVNSVVRRRTNHMYTGRHGFDPPDCVRQPDDPPQAQDFDDRQTPDRNWGQGPRGTD